Protein AF-A0A511J3J8-F1 (afdb_monomer_lite)

Structure (mmCIF, N/CA/C/O backbone):
data_AF-A0A511J3J8-F1
#
_entry.id   AF-A0A511J3J8-F1
#
loop_
_atom_site.group_PDB
_atom_site.id
_atom_site.type_symbol
_atom_site.label_atom_id
_atom_site.label_alt_id
_atom_site.label_comp_id
_atom_site.label_asym_id
_atom_site.label_entity_id
_atom_site.label_seq_id
_atom_site.pdbx_PDB_ins_code
_atom_site.Cartn_x
_atom_site.Cartn_y
_atom_site.Cartn_z
_atom_site.occupancy
_atom_site.B_iso_or_equiv
_atom_site.auth_seq_id
_atom_site.auth_comp_id
_atom_site.auth_asym_id
_atom_site.auth_atom_id
_atom_site.pdbx_PDB_model_num
ATOM 1 N N . MET A 1 1 ? -18.632 26.679 -17.604 1.00 36.94 1 MET A N 1
ATOM 2 C CA . MET A 1 1 ? -18.569 25.235 -17.296 1.00 36.94 1 MET A CA 1
ATOM 3 C C . MET A 1 1 ? -17.437 25.021 -16.312 1.00 36.94 1 MET A C 1
ATOM 5 O O . MET A 1 1 ? -16.297 25.286 -16.664 1.00 36.94 1 MET A O 1
ATOM 9 N N . ASN A 1 2 ? -17.757 24.653 -15.073 1.00 42.09 2 ASN A N 1
ATOM 10 C CA . ASN A 1 2 ? -16.760 24.385 -14.041 1.00 42.09 2 ASN A CA 1
ATOM 11 C C . ASN A 1 2 ? -16.342 22.914 -14.184 1.00 42.09 2 ASN A C 1
ATOM 13 O O . ASN A 1 2 ? -17.108 22.024 -13.823 1.00 42.09 2 ASN A O 1
ATOM 17 N N . PHE A 1 3 ? -15.180 22.649 -14.784 1.00 51.81 3 PHE A N 1
ATOM 18 C CA . PHE A 1 3 ? -14.612 21.302 -14.815 1.00 51.81 3 PHE A CA 1
ATOM 19 C C . PHE A 1 3 ? -14.067 21.005 -13.420 1.00 51.81 3 PHE A C 1
ATOM 21 O O . PHE A 1 3 ? -12.940 21.375 -13.094 1.00 51.81 3 PHE A O 1
ATOM 28 N N . LEU A 1 4 ? -14.884 20.379 -12.573 1.00 55.59 4 LEU A N 1
ATOM 29 C CA . LEU A 1 4 ? -14.396 19.790 -11.334 1.00 55.59 4 LEU A CA 1
ATOM 30 C C . LEU A 1 4 ? -13.447 18.656 -11.716 1.00 55.59 4 LEU A C 1
ATOM 32 O O . LEU A 1 4 ? -13.857 17.561 -12.098 1.00 55.59 4 LEU A O 1
ATOM 36 N N . ASN A 1 5 ? -12.161 18.977 -11.683 1.00 49.78 5 ASN A N 1
ATOM 37 C CA . ASN A 1 5 ? -11.052 18.094 -11.986 1.00 49.78 5 ASN A CA 1
ATOM 38 C C . ASN A 1 5 ? -10.882 17.117 -10.810 1.00 49.78 5 ASN A C 1
ATOM 40 O O . ASN A 1 5 ? -9.890 17.167 -10.094 1.00 49.78 5 ASN A O 1
ATOM 44 N N . HIS A 1 6 ? -11.860 16.237 -10.577 1.00 54.81 6 HIS A N 1
ATOM 45 C CA . HIS A 1 6 ? -11.695 15.085 -9.690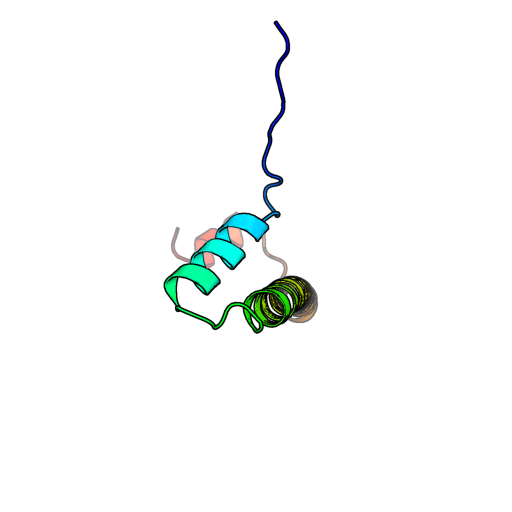 1.00 54.81 6 HIS A CA 1
ATOM 46 C C . HIS A 1 6 ? -10.888 14.017 -10.433 1.00 54.81 6 HIS A C 1
ATOM 48 O O . HIS A 1 6 ? -11.354 12.909 -10.689 1.00 54.81 6 HIS A O 1
ATOM 54 N N . LYS A 1 7 ? -9.671 14.365 -10.857 1.00 56.69 7 LYS A N 1
ATOM 55 C CA . LYS A 1 7 ? -8.689 13.345 -11.192 1.00 56.69 7 LYS A CA 1
ATOM 56 C C . LYS A 1 7 ? -8.299 12.737 -9.857 1.00 56.69 7 LYS A C 1
ATOM 58 O O . LYS A 1 7 ? -7.466 13.311 -9.163 1.00 56.69 7 LYS A O 1
ATOM 63 N N . LYS A 1 8 ? -8.928 11.616 -9.486 1.00 57.31 8 LYS A N 1
ATOM 64 C CA . LYS A 1 8 ? -8.317 10.676 -8.539 1.00 57.31 8 LYS A CA 1
ATOM 65 C C . LYS A 1 8 ? -6.866 10.561 -8.984 1.00 57.31 8 LYS A C 1
ATOM 67 O O . LYS A 1 8 ? -6.617 10.250 -10.155 1.00 57.31 8 LYS A O 1
ATOM 72 N N . GLU A 1 9 ? -5.932 10.968 -8.130 1.00 72.56 9 GLU A N 1
ATOM 73 C CA . GLU A 1 9 ? -4.531 10.872 -8.508 1.00 72.56 9 GLU A CA 1
ATOM 74 C C . GLU A 1 9 ? -4.266 9.410 -8.856 1.00 72.56 9 GLU A C 1
ATOM 76 O O . GLU A 1 9 ? -4.752 8.515 -8.169 1.00 72.56 9 GLU A O 1
ATOM 81 N N . PHE A 1 10 ? -3.534 9.153 -9.941 1.00 70.88 10 PHE A N 1
ATOM 82 C CA . PHE A 1 10 ? -3.258 7.784 -10.393 1.00 70.88 10 PHE A CA 1
ATOM 83 C C . PHE A 1 10 ? -2.675 6.902 -9.268 1.00 70.88 10 PHE A C 1
ATOM 85 O O . PHE A 1 10 ? -2.835 5.687 -9.281 1.00 70.88 10 PHE A O 1
ATOM 92 N N . TYR A 1 11 ? -2.035 7.530 -8.278 1.00 72.75 11 TYR A N 1
ATOM 93 C CA . TYR A 1 11 ? -1.419 6.886 -7.123 1.00 72.75 11 TYR A CA 1
ATOM 94 C C . TYR A 1 11 ? -2.263 6.934 -5.836 1.00 72.75 11 TYR A C 1
ATOM 96 O O . TYR A 1 11 ? -1.779 6.506 -4.785 1.00 72.75 11 TYR A O 1
ATOM 104 N N . ASP A 1 12 ? -3.492 7.458 -5.876 1.00 84.75 12 ASP A N 1
ATOM 105 C CA . ASP A 1 12 ? -4.398 7.439 -4.729 1.00 84.75 12 ASP A CA 1
ATOM 106 C C . ASP A 1 12 ? -5.284 6.190 -4.749 1.00 84.75 12 ASP A C 1
ATOM 108 O O . ASP A 1 12 ? -6.276 6.098 -5.475 1.00 84.75 12 ASP A O 1
ATOM 112 N N . PHE A 1 13 ? -4.910 5.228 -3.911 1.00 90.75 13 PHE A N 1
ATOM 113 C CA . PHE A 1 13 ? -5.634 3.976 -3.680 1.00 90.75 13 PHE A CA 1
ATOM 114 C C . PHE A 1 13 ? -6.388 3.986 -2.346 1.00 90.75 13 PHE A C 1
ATOM 116 O O . PHE A 1 13 ? -6.706 2.933 -1.805 1.00 90.75 13 PHE A O 1
ATOM 123 N N . SER A 1 14 ? -6.639 5.161 -1.756 1.00 92.56 14 SER A N 1
ATOM 124 C CA . SER A 1 14 ? -7.263 5.241 -0.429 1.00 92.56 14 SER A CA 1
ATOM 125 C C . SER A 1 14 ? -8.665 4.612 -0.407 1.00 92.56 14 SER A C 1
ATOM 127 O O . SER A 1 14 ? -8.981 3.878 0.525 1.00 92.56 14 SER A O 1
ATOM 129 N N . GLU A 1 15 ? -9.489 4.846 -1.430 1.00 93.31 15 GLU A N 1
ATOM 130 C CA . GLU A 1 15 ? -10.827 4.238 -1.527 1.00 93.31 15 GLU A CA 1
ATOM 131 C C . GLU A 1 15 ? -10.765 2.723 -1.741 1.00 93.31 15 GLU A C 1
ATOM 133 O O . GLU A 1 15 ? -11.541 1.990 -1.132 1.00 93.31 15 GLU A O 1
ATOM 138 N N . ASP A 1 16 ? -9.811 2.257 -2.548 1.00 94.25 16 ASP A N 1
ATOM 139 C CA . ASP A 1 16 ? -9.615 0.834 -2.833 1.00 94.25 16 ASP A CA 1
ATOM 140 C C . ASP A 1 16 ? -9.182 0.094 -1.557 1.00 94.25 16 ASP A C 1
ATOM 142 O O . ASP A 1 16 ? -9.828 -0.860 -1.135 1.00 94.25 16 ASP A O 1
ATOM 146 N N . ILE A 1 17 ? -8.174 0.625 -0.851 1.00 94.50 17 ILE A N 1
ATOM 147 C CA . ILE A 1 17 ? -7.695 0.080 0.429 1.00 94.50 17 ILE A CA 1
ATOM 148 C C . ILE A 1 17 ? -8.826 0.026 1.461 1.00 94.50 17 ILE A C 1
ATOM 150 O O . ILE A 1 17 ? -8.942 -0.949 2.201 1.00 94.50 17 ILE A O 1
ATOM 154 N N . LEU A 1 18 ? -9.635 1.085 1.554 1.00 95.31 18 LEU A N 1
ATOM 155 C CA . LEU A 1 18 ? -10.732 1.131 2.515 1.00 95.31 18 LEU A CA 1
ATOM 156 C C . LEU A 1 18 ? -11.845 0.140 2.149 1.00 95.31 18 LEU A C 1
ATOM 158 O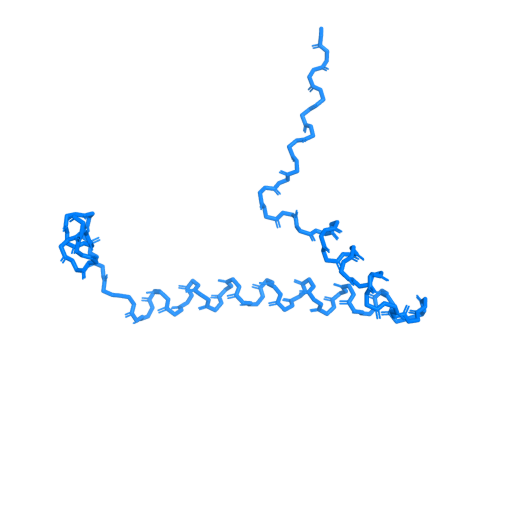 O . LEU A 1 18 ? -12.394 -0.503 3.041 1.00 95.31 18 LEU A O 1
ATOM 162 N N . SER A 1 19 ? -12.148 -0.005 0.858 1.00 96.12 19 SER A N 1
ATOM 163 C CA . SER A 1 19 ? -13.141 -0.962 0.362 1.00 96.12 19 SER A CA 1
ATOM 164 C C . SER A 1 19 ? -12.734 -2.400 0.679 1.00 96.12 19 SER A C 1
ATOM 166 O O . SER A 1 19 ? -13.564 -3.162 1.171 1.00 96.12 19 SER A O 1
ATOM 168 N N . ASP A 1 20 ? -11.456 -2.739 0.496 1.00 96.44 20 ASP A N 1
ATOM 169 C CA . ASP A 1 20 ? -10.917 -4.061 0.832 1.00 96.44 20 ASP A CA 1
ATOM 170 C C . ASP A 1 20 ? -11.040 -4.353 2.334 1.00 96.44 20 ASP A C 1
ATOM 172 O O . ASP A 1 20 ? -11.550 -5.398 2.729 1.00 96.44 20 ASP A O 1
ATOM 176 N N . ILE A 1 21 ? -10.653 -3.400 3.191 1.00 97.06 21 ILE A N 1
ATOM 177 C CA . ILE A 1 21 ? -10.749 -3.555 4.654 1.00 97.06 21 ILE A CA 1
ATOM 178 C C . ILE A 1 21 ? -12.204 -3.771 5.093 1.00 97.06 21 ILE A C 1
ATOM 180 O O . ILE A 1 21 ? -12.473 -4.609 5.953 1.00 97.06 21 ILE A O 1
ATOM 184 N N . ILE A 1 22 ? -13.150 -3.030 4.509 1.00 95.62 22 ILE A N 1
ATOM 185 C CA . ILE A 1 22 ? -14.577 -3.194 4.814 1.00 95.62 22 ILE A CA 1
ATOM 186 C C . ILE A 1 22 ? -15.074 -4.567 4.343 1.00 95.62 22 ILE A C 1
ATOM 188 O O . ILE A 1 22 ? -15.798 -5.232 5.083 1.00 95.62 22 ILE A O 1
ATOM 192 N N . ALA A 1 23 ? -14.683 -5.006 3.143 1.00 96.94 23 ALA A N 1
ATOM 193 C CA . ALA A 1 23 ? -15.080 -6.301 2.589 1.00 96.94 23 ALA A CA 1
ATOM 194 C C . ALA A 1 23 ? -14.524 -7.489 3.393 1.00 96.94 23 ALA A C 1
ATOM 196 O O . ALA A 1 23 ? -15.187 -8.518 3.506 1.00 96.94 23 ALA A O 1
ATOM 197 N N . GLU A 1 24 ? -13.335 -7.338 3.978 1.00 95.88 24 GLU A N 1
ATOM 198 C CA . GLU A 1 24 ? -12.704 -8.335 4.849 1.00 95.88 24 GLU A CA 1
ATOM 199 C C . GLU A 1 24 ? -13.330 -8.401 6.253 1.00 95.88 24 GLU A C 1
ATOM 201 O O . GLU A 1 24 ? -13.105 -9.370 6.976 1.00 95.88 24 GLU A O 1
ATOM 206 N N . GLY A 1 25 ? -14.158 -7.418 6.626 1.00 95.81 25 GLY A N 1
ATOM 207 C CA . GLY A 1 25 ? -14.952 -7.457 7.855 1.00 95.81 25 GLY A CA 1
ATOM 208 C C . GLY A 1 25 ? -14.172 -7.141 9.132 1.00 95.81 25 GLY A C 1
ATOM 209 O O . GLY A 1 25 ? -14.526 -7.658 10.189 1.00 95.81 25 GLY A O 1
ATOM 210 N N . TYR A 1 26 ? -13.129 -6.308 9.048 1.00 95.06 26 TYR A N 1
ATOM 211 C CA . TYR A 1 26 ? -12.396 -5.842 10.231 1.00 95.06 26 TYR A CA 1
ATOM 212 C C . TYR A 1 26 ? -13.300 -5.103 11.219 1.00 95.06 26 TYR A C 1
ATOM 214 O O . TYR A 1 26 ? -14.203 -4.353 10.828 1.00 95.06 26 TYR A O 1
ATOM 222 N N . ASP A 1 27 ? -12.991 -5.249 12.506 1.00 94.31 27 ASP A N 1
ATOM 223 C CA . ASP A 1 27 ? -13.679 -4.510 13.554 1.00 94.31 27 ASP A CA 1
ATOM 224 C C . ASP A 1 27 ? -13.483 -3.005 13.378 1.00 94.31 27 ASP A C 1
ATOM 226 O O . ASP A 1 27 ? -12.425 -2.522 12.967 1.00 94.31 27 ASP A O 1
ATOM 230 N N . LYS A 1 28 ? -14.511 -2.230 13.739 1.00 91.25 28 LYS A N 1
ATOM 231 C CA . LYS A 1 28 ? -14.528 -0.770 13.562 1.00 91.25 28 LYS A CA 1
ATOM 232 C C . LYS A 1 28 ? -13.292 -0.084 14.153 1.00 91.25 28 LYS A C 1
ATOM 234 O O . LYS A 1 28 ? -12.785 0.876 13.569 1.00 91.25 28 LYS A O 1
ATOM 239 N N . ASP A 1 29 ? -12.817 -0.587 15.287 1.00 93.88 29 ASP A N 1
ATOM 240 C CA . ASP A 1 29 ? -11.672 -0.035 16.010 1.00 93.88 29 ASP A CA 1
ATOM 241 C C . ASP A 1 29 ? -10.329 -0.401 15.342 1.00 93.88 29 ASP A C 1
ATOM 243 O O . ASP A 1 29 ? -9.328 0.293 15.529 1.00 93.88 29 ASP A O 1
ATOM 247 N N . GLU A 1 30 ? -10.318 -1.432 14.493 1.00 95.25 30 GLU A N 1
ATOM 248 C CA . GLU A 1 30 ? -9.153 -1.900 13.736 1.00 95.25 30 GLU A CA 1
ATOM 249 C C . GLU A 1 30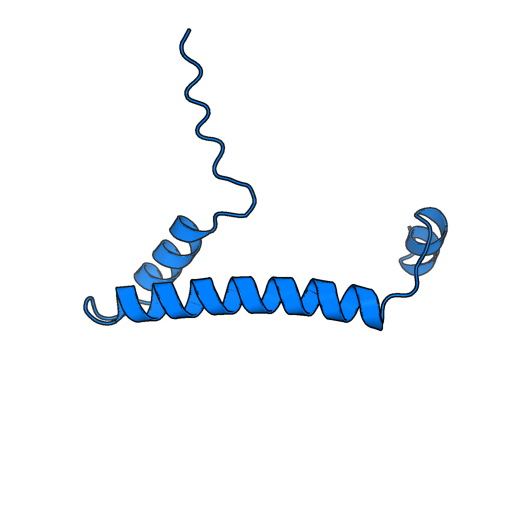 ? -9.056 -1.274 12.339 1.00 95.25 30 GLU A C 1
ATOM 251 O O . GLU A 1 30 ? -7.952 -1.133 11.810 1.00 95.25 30 GLU A O 1
ATOM 256 N N . ILE A 1 31 ? -10.173 -0.812 11.757 1.00 95.56 31 ILE A N 1
ATOM 257 C CA . ILE A 1 31 ? -10.219 -0.238 10.396 1.00 95.56 31 ILE A CA 1
ATOM 258 C C . ILE A 1 31 ? -9.157 0.850 10.202 1.00 95.56 31 ILE A C 1
ATOM 260 O O . ILE A 1 31 ? -8.437 0.860 9.203 1.00 95.56 31 ILE A O 1
ATOM 264 N N . LEU A 1 32 ? -9.029 1.779 11.155 1.00 95.31 32 LEU A N 1
ATOM 265 C CA . LEU A 1 32 ? -8.071 2.880 11.032 1.00 95.31 32 LEU A CA 1
ATOM 266 C C . LEU A 1 32 ? -6.615 2.398 11.119 1.00 95.31 32 LEU A C 1
ATOM 268 O O . LEU A 1 32 ? -5.734 2.977 10.475 1.00 95.31 32 LEU A O 1
ATOM 272 N N . VAL A 1 33 ? -6.357 1.369 11.926 1.00 96.62 33 VAL A N 1
ATOM 273 C CA . VAL A 1 33 ? -5.029 0.762 12.074 1.00 96.62 33 VAL A CA 1
ATOM 274 C C . VAL A 1 33 ? -4.644 0.066 10.773 1.00 96.62 33 VAL A C 1
ATOM 276 O O . VAL A 1 33 ? -3.585 0.358 10.213 1.00 96.62 33 VAL A O 1
ATOM 279 N N . GLU A 1 34 ? -5.538 -0.755 10.230 1.00 97.19 34 GLU A N 1
ATOM 280 C CA . GLU A 1 34 ? -5.301 -1.476 8.982 1.00 97.19 34 GLU A CA 1
ATOM 281 C C . GLU A 1 34 ? -5.166 -0.552 7.783 1.00 97.19 34 GLU A C 1
ATOM 283 O O . GLU A 1 34 ? -4.259 -0.721 6.964 1.00 97.19 34 GLU A O 1
ATOM 288 N N . PHE A 1 35 ? -5.976 0.503 7.724 1.00 96.25 35 PHE A N 1
ATOM 289 C CA . PHE A 1 35 ? -5.866 1.508 6.678 1.00 96.25 35 PHE A CA 1
ATOM 290 C C . PHE A 1 35 ? -4.472 2.149 6.663 1.00 96.25 35 PHE A C 1
ATOM 292 O O . PHE A 1 35 ? -3.816 2.217 5.618 1.00 96.25 35 PHE A O 1
ATOM 299 N N . LYS A 1 36 ? -3.966 2.569 7.832 1.00 95.06 36 LYS A N 1
ATOM 300 C CA . LYS A 1 36 ? -2.615 3.141 7.961 1.00 95.06 36 LYS A CA 1
ATOM 301 C C . LYS A 1 36 ? -1.531 2.122 7.611 1.00 95.06 36 LYS A C 1
ATOM 303 O O . LYS A 1 36 ? -0.579 2.469 6.905 1.00 95.06 36 LYS A O 1
ATOM 308 N N . ASN A 1 37 ? -1.681 0.878 8.063 1.00 96.00 37 ASN A N 1
ATOM 309 C CA . ASN A 1 37 ? -0.735 -0.203 7.798 1.00 96.00 37 ASN A CA 1
ATOM 310 C C . ASN A 1 37 ? -0.615 -0.490 6.299 1.00 96.00 37 ASN A C 1
ATOM 312 O O . ASN A 1 37 ? 0.495 -0.498 5.761 1.00 96.00 37 ASN A O 1
ATOM 316 N N . ARG A 1 38 ? -1.741 -0.688 5.607 1.00 95.00 38 ARG A N 1
ATOM 317 C CA . ARG A 1 38 ? -1.775 -0.998 4.171 1.00 95.00 38 ARG A CA 1
ATOM 318 C C . ARG A 1 38 ? -1.280 0.172 3.331 1.00 95.00 38 ARG A C 1
ATOM 320 O O . ARG A 1 38 ? -0.432 -0.028 2.463 1.00 95.00 38 ARG A O 1
ATOM 327 N N . LYS A 1 39 ? -1.694 1.402 3.660 1.00 93.38 39 LYS A N 1
ATOM 328 C CA . LYS A 1 39 ? -1.202 2.613 2.986 1.00 93.38 39 LYS A CA 1
ATOM 329 C C . LYS A 1 39 ? 0.318 2.758 3.115 1.00 93.38 39 LYS A C 1
ATOM 331 O O . LYS A 1 39 ? 1.006 2.990 2.124 1.00 93.38 39 LYS A O 1
ATOM 336 N N . SER A 1 40 ? 0.867 2.547 4.312 1.00 91.75 40 SER A N 1
ATOM 337 C CA . SER A 1 40 ? 2.317 2.589 4.546 1.00 91.75 40 SER A CA 1
ATOM 338 C C . SER A 1 40 ? 3.068 1.489 3.785 1.00 91.75 40 SER A C 1
ATOM 340 O O . SER A 1 40 ? 4.039 1.778 3.080 1.00 91.75 40 SER A O 1
ATOM 342 N N . LYS A 1 41 ? 2.591 0.237 3.862 1.00 91.81 41 LYS A N 1
ATOM 343 C CA . LYS A 1 41 ? 3.178 -0.908 3.145 1.00 91.81 41 LYS A CA 1
ATOM 344 C C . LYS A 1 41 ? 3.198 -0.679 1.637 1.00 91.81 41 LYS A C 1
ATOM 346 O O . LYS A 1 41 ? 4.223 -0.924 1.016 1.00 91.81 41 LYS A O 1
ATOM 351 N N . MET A 1 42 ? 2.125 -0.138 1.063 1.00 88.44 42 MET A N 1
ATOM 352 C CA . MET A 1 42 ? 2.055 0.188 -0.362 1.00 88.44 42 MET A CA 1
ATOM 353 C C . MET A 1 42 ? 3.151 1.183 -0.775 1.00 88.44 42 MET A C 1
ATOM 355 O O . MET A 1 42 ? 3.879 0.941 -1.737 1.00 88.44 42 MET A O 1
ATOM 359 N N . HIS A 1 43 ? 3.345 2.266 -0.014 1.00 85.31 43 HIS A N 1
ATOM 360 C CA . HIS A 1 43 ? 4.428 3.220 -0.279 1.00 85.31 43 HIS A CA 1
ATOM 361 C C . HIS A 1 43 ? 5.823 2.588 -0.161 1.00 85.31 43 HIS A C 1
ATOM 363 O O . HIS A 1 43 ? 6.721 2.928 -0.932 1.00 85.31 43 HIS A O 1
ATOM 369 N N . VAL A 1 44 ? 6.023 1.684 0.802 1.00 87.50 44 VAL A N 1
ATOM 370 C CA . VAL A 1 44 ? 7.280 0.932 0.943 1.00 87.50 44 VAL A CA 1
ATOM 371 C C . VAL A 1 44 ? 7.500 0.021 -0.264 1.00 87.50 44 VAL A C 1
ATOM 373 O O . VAL A 1 44 ? 8.583 0.059 -0.842 1.00 87.50 44 VAL A O 1
ATOM 376 N N . SER A 1 45 ? 6.486 -0.734 -0.689 1.00 88.00 45 SER A N 1
ATOM 377 C CA . SER A 1 45 ? 6.569 -1.628 -1.847 1.00 88.00 45 SER A CA 1
ATOM 378 C C . SER A 1 45 ? 6.936 -0.877 -3.124 1.00 88.00 45 SER A C 1
ATOM 380 O O . SER A 1 45 ? 7.849 -1.302 -3.825 1.00 88.00 45 SER A O 1
ATOM 382 N N . PHE A 1 46 ? 6.320 0.281 -3.392 1.00 87.00 46 PHE A N 1
ATOM 383 C CA . PHE A 1 46 ? 6.700 1.105 -4.544 1.00 87.00 46 PHE A CA 1
ATOM 384 C C . PHE A 1 46 ? 8.160 1.565 -4.476 1.00 87.00 46 PHE A C 1
ATOM 386 O O . PHE A 1 46 ? 8.876 1.475 -5.472 1.00 87.00 46 PHE A O 1
ATOM 393 N N . ARG A 1 47 ? 8.641 2.005 -3.304 1.00 86.38 47 ARG A N 1
ATOM 394 C CA . ARG A 1 47 ? 10.059 2.365 -3.134 1.00 86.38 47 ARG A CA 1
ATOM 395 C C . ARG A 1 47 ? 10.990 1.175 -3.354 1.00 86.38 47 ARG A C 1
ATOM 397 O O . ARG A 1 47 ? 12.047 1.357 -3.951 1.00 86.38 47 ARG A O 1
ATOM 404 N N . ASN A 1 48 ? 10.608 -0.014 -2.894 1.00 88.88 48 ASN A N 1
ATOM 405 C CA . ASN A 1 48 ? 11.398 -1.227 -3.083 1.00 88.88 48 ASN A CA 1
ATOM 406 C C . ASN A 1 48 ? 11.465 -1.618 -4.561 1.00 88.88 48 ASN A C 1
ATOM 408 O O . ASN A 1 48 ? 12.557 -1.857 -5.048 1.00 88.88 48 ASN A O 1
ATOM 412 N N . ILE A 1 49 ? 10.348 -1.566 -5.296 1.00 87.25 49 ILE A N 1
ATOM 413 C CA . ILE A 1 49 ? 10.329 -1.820 -6.748 1.00 87.25 49 ILE A CA 1
ATOM 414 C C . ILE A 1 49 ? 11.267 -0.856 -7.481 1.00 87.25 49 ILE A C 1
ATOM 416 O O . ILE A 1 49 ? 12.066 -1.281 -8.314 1.00 87.25 49 ILE A O 1
ATOM 420 N N . VAL A 1 50 ? 11.200 0.441 -7.159 1.00 84.56 50 VAL A N 1
ATOM 421 C CA . VAL A 1 50 ? 12.091 1.449 -7.755 1.00 84.56 50 VAL A CA 1
ATOM 422 C C . VAL A 1 50 ? 13.548 1.132 -7.431 1.00 84.56 50 VAL A C 1
ATOM 424 O O . VAL A 1 50 ? 14.387 1.133 -8.328 1.00 84.56 50 VAL A O 1
ATOM 427 N N . LYS A 1 51 ? 13.853 0.829 -6.167 1.00 87.31 51 LYS A N 1
ATOM 428 C CA . LYS A 1 51 ? 15.209 0.493 -5.730 1.00 87.31 51 LYS A CA 1
ATOM 429 C C . LYS A 1 51 ? 15.733 -0.757 -6.436 1.00 87.31 51 LYS A C 1
ATOM 431 O O . LYS A 1 51 ? 16.819 -0.694 -6.997 1.00 87.31 51 LYS A O 1
ATOM 436 N N . ASP A 1 52 ? 14.957 -1.835 -6.455 1.00 86.25 52 ASP A N 1
ATOM 437 C CA . ASP A 1 52 ? 15.331 -3.107 -7.071 1.00 86.25 52 ASP A CA 1
ATOM 438 C C . ASP A 1 52 ? 15.527 -2.961 -8.579 1.00 86.25 52 ASP A C 1
ATOM 440 O O . ASP A 1 52 ? 16.463 -3.530 -9.135 1.00 86.25 52 ASP A O 1
ATOM 444 N N . THR A 1 53 ? 14.697 -2.151 -9.239 1.00 84.00 53 THR A N 1
ATOM 445 C CA . THR A 1 53 ? 14.873 -1.813 -10.656 1.00 84.00 53 THR A CA 1
ATOM 446 C C . THR A 1 53 ? 16.182 -1.050 -10.855 1.00 84.00 53 THR A C 1
ATOM 448 O O . THR A 1 53 ? 16.990 -1.428 -11.694 1.00 84.00 53 THR A O 1
ATOM 451 N N . LEU A 1 54 ? 16.462 -0.021 -10.055 1.00 81.44 54 LEU A N 1
ATOM 452 C CA . LEU A 1 54 ? 17.713 0.734 -10.174 1.00 81.44 54 LEU A CA 1
ATOM 453 C C . LEU A 1 54 ? 18.962 -0.115 -9.894 1.00 81.44 54 LEU A C 1
ATOM 455 O O . LEU A 1 54 ? 20.007 0.149 -10.482 1.00 81.44 54 LEU A O 1
ATOM 459 N N . THR A 1 55 ? 18.881 -1.106 -9.002 1.00 83.25 55 THR A N 1
ATOM 460 C CA . THR A 1 55 ? 20.035 -1.941 -8.635 1.00 83.25 55 THR A CA 1
ATOM 461 C C . THR A 1 55 ? 20.224 -3.155 -9.533 1.00 83.25 55 THR A C 1
ATOM 463 O O . THR A 1 55 ? 21.361 -3.546 -9.774 1.00 83.25 55 THR A O 1
ATOM 466 N N . ASN A 1 56 ? 19.133 -3.770 -9.993 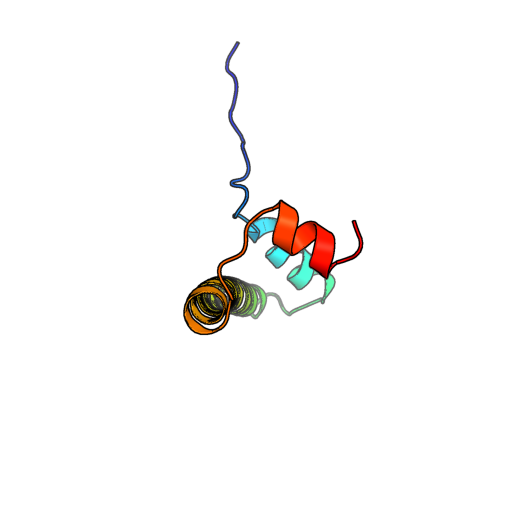1.00 82.12 56 ASN A N 1
ATOM 467 C CA . ASN A 1 56 ? 19.167 -5.084 -10.636 1.00 82.12 56 ASN A CA 1
ATOM 468 C C . ASN A 1 56 ? 18.623 -5.082 -12.068 1.00 82.12 56 ASN A C 1
ATOM 470 O O . ASN A 1 56 ? 18.785 -6.086 -12.760 1.00 82.12 56 ASN A O 1
ATOM 474 N N . SER A 1 57 ? 17.972 -4.008 -12.534 1.00 77.69 57 SER A N 1
ATOM 475 C CA . SER A 1 57 ? 17.516 -3.971 -13.925 1.00 77.69 57 SER A CA 1
ATOM 476 C C . SER A 1 57 ? 18.685 -3.722 -14.866 1.00 77.69 57 SER A C 1
ATOM 478 O O . SER A 1 57 ? 19.527 -2.844 -14.659 1.00 77.69 57 SER A O 1
ATOM 480 N N . LYS A 1 58 ? 18.718 -4.502 -15.943 1.00 78.56 58 LYS A N 1
ATOM 481 C CA . LYS A 1 58 ? 19.526 -4.177 -17.106 1.00 78.56 58 LYS A CA 1
ATOM 482 C 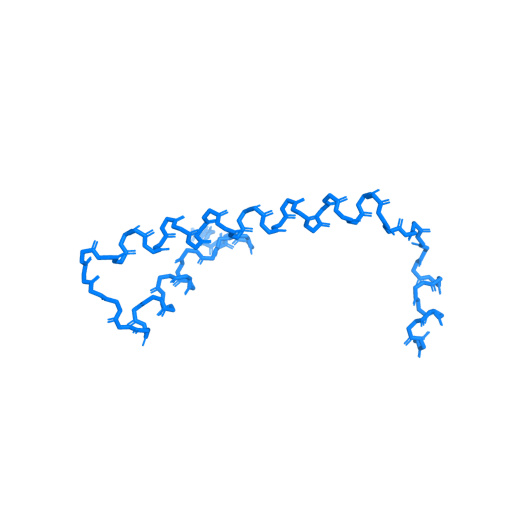C . LYS A 1 58 ? 18.805 -3.055 -17.847 1.00 78.56 58 LYS A C 1
ATOM 484 O O . LYS A 1 58 ? 17.680 -3.248 -18.301 1.00 78.56 58 LYS A O 1
ATOM 489 N N . ALA A 1 59 ? 19.445 -1.893 -17.968 1.00 79.75 59 ALA A N 1
ATOM 490 C CA . ALA A 1 59 ? 18.960 -0.862 -18.876 1.00 79.75 59 ALA A CA 1
ATOM 491 C C . ALA A 1 59 ? 18.886 -1.463 -20.285 1.00 79.75 59 ALA A C 1
ATOM 493 O O . ALA A 1 59 ? 19.884 -1.990 -20.780 1.00 79.75 59 ALA A O 1
ATOM 494 N N . MET A 1 60 ? 17.701 -1.420 -20.884 1.00 82.19 60 MET A N 1
ATOM 495 C CA . MET A 1 60 ? 17.444 -1.982 -22.203 1.00 82.19 60 MET A CA 1
ATOM 496 C C . MET A 1 60 ? 16.549 -1.049 -23.014 1.00 82.19 60 MET A C 1
ATOM 498 O O . MET A 1 60 ? 15.732 -0.311 -22.453 1.00 82.19 60 MET A O 1
ATOM 502 N N . THR A 1 61 ? 16.715 -1.055 -24.331 1.00 89.69 61 THR A N 1
ATOM 503 C CA . THR A 1 61 ? 15.837 -0.325 -25.246 1.00 89.69 61 THR A CA 1
ATOM 504 C C . THR A 1 61 ? 14.504 -1.046 -25.416 1.00 89.69 61 THR A C 1
ATOM 506 O O . THR A 1 61 ? 14.314 -2.189 -24.996 1.00 89.69 61 THR A O 1
ATOM 509 N N . LYS A 1 62 ? 13.548 -0.372 -26.060 1.00 86.25 62 LYS A N 1
ATOM 510 C CA . LYS A 1 62 ? 12.248 -0.967 -26.375 1.00 86.25 62 LYS A CA 1
ATOM 511 C C . LYS A 1 62 ? 12.396 -2.189 -27.289 1.00 86.25 62 LYS A C 1
ATOM 513 O O . LYS A 1 62 ? 11.678 -3.165 -27.111 1.00 86.25 62 LYS A O 1
ATOM 518 N N . GLU A 1 63 ? 13.314 -2.123 -28.249 1.00 93.12 63 GLU A N 1
ATOM 519 C CA . GLU A 1 63 ? 13.618 -3.201 -29.192 1.00 93.12 63 GLU A CA 1
ATOM 520 C C . GLU A 1 63 ? 14.263 -4.393 -28.478 1.00 93.12 63 GLU A C 1
ATOM 522 O O . GLU A 1 63 ? 13.898 -5.535 -28.744 1.00 93.12 63 GLU A O 1
ATOM 527 N N . GLU A 1 64 ? 15.173 -4.130 -27.534 1.00 91.62 64 GLU A N 1
ATOM 528 C CA . GLU A 1 64 ? 15.790 -5.169 -26.703 1.00 91.62 64 GLU A CA 1
ATOM 529 C C . GLU A 1 64 ? 14.757 -5.862 -25.806 1.00 91.62 64 GLU A C 1
ATOM 531 O O . GLU A 1 64 ? 14.744 -7.089 -25.736 1.00 91.62 64 GLU A O 1
ATOM 536 N N . LEU A 1 65 ? 13.846 -5.098 -25.190 1.00 88.94 65 LEU A N 1
ATOM 537 C CA . LEU A 1 65 ? 12.760 -5.659 -24.386 1.00 88.94 65 LEU A CA 1
ATOM 538 C C . LEU A 1 65 ? 11.810 -6.511 -25.234 1.00 88.94 65 LEU A C 1
ATOM 540 O O . LEU A 1 65 ? 11.452 -7.605 -24.815 1.00 88.94 65 LEU A O 1
ATOM 544 N N . ALA A 1 66 ? 11.405 -6.024 -26.413 1.00 91.44 66 ALA A N 1
ATOM 545 C CA . ALA A 1 66 ? 10.513 -6.751 -27.317 1.00 91.44 66 ALA A CA 1
ATOM 546 C C . ALA A 1 66 ? 11.121 -8.099 -27.734 1.00 91.44 66 ALA A C 1
ATOM 548 O O . ALA A 1 66 ? 10.478 -9.138 -27.584 1.00 91.44 66 ALA A O 1
ATOM 549 N N . ALA A 1 67 ? 12.401 -8.095 -28.118 1.00 92.19 67 ALA A N 1
ATOM 550 C CA . ALA A 1 67 ? 13.133 -9.314 -28.440 1.00 92.19 67 ALA A CA 1
ATOM 551 C C . ALA A 1 67 ? 13.227 -10.287 -27.248 1.00 92.19 67 ALA A C 1
ATOM 553 O O . ALA A 1 67 ? 13.120 -11.497 -27.443 1.00 92.19 67 ALA A O 1
ATOM 554 N N . GLU A 1 68 ? 13.401 -9.784 -26.020 1.00 90.31 68 GLU A N 1
ATOM 555 C CA . GLU A 1 68 ? 13.484 -10.605 -24.803 1.00 90.31 68 GLU A CA 1
ATOM 556 C C . GLU A 1 68 ? 12.145 -11.269 -24.437 1.00 90.31 68 GLU A C 1
ATOM 558 O O . GLU A 1 68 ? 12.130 -12.427 -24.020 1.00 90.31 68 GLU A O 1
ATOM 563 N N . ILE A 1 69 ? 11.017 -10.574 -24.631 1.00 91.12 69 ILE A N 1
ATOM 564 C CA . ILE A 1 69 ? 9.674 -11.091 -24.302 1.00 91.12 69 ILE A CA 1
ATOM 565 C C . ILE A 1 69 ? 8.947 -11.750 -25.486 1.00 91.12 69 ILE A C 1
ATOM 567 O O . ILE A 1 69 ? 7.807 -12.188 -25.332 1.00 91.12 69 ILE A O 1
ATOM 571 N N . GLY A 1 70 ? 9.593 -11.845 -26.652 1.00 87.75 70 GLY A N 1
ATOM 572 C CA . GLY A 1 70 ? 9.049 -12.499 -27.845 1.00 87.75 70 GLY A CA 1
ATOM 573 C C . GLY A 1 70 ? 7.960 -11.704 -28.575 1.00 87.75 70 GLY A C 1
ATOM 574 O O . GLY A 1 70 ? 7.061 -12.320 -29.151 1.00 87.75 70 GLY A O 1
ATOM 575 N N . LEU A 1 71 ? 8.026 -10.366 -28.528 1.00 75.06 71 LEU A N 1
ATOM 576 C CA . LEU A 1 71 ? 7.163 -9.435 -29.272 1.00 75.06 71 LEU A CA 1
ATOM 577 C C . LEU A 1 71 ? 7.852 -8.846 -30.507 1.00 75.06 71 LEU A C 1
ATOM 579 O O . LEU A 1 71 ? 9.079 -8.610 -30.459 1.00 75.06 71 LEU A O 1
#

Radius of gyration: 18.7 Å; chains: 1; bounding box: 39×38×45 Å

Secondary structure (DSSP, 8-state):
---------TT--HHHHHHHHHHHT--HHHHHHHHHHH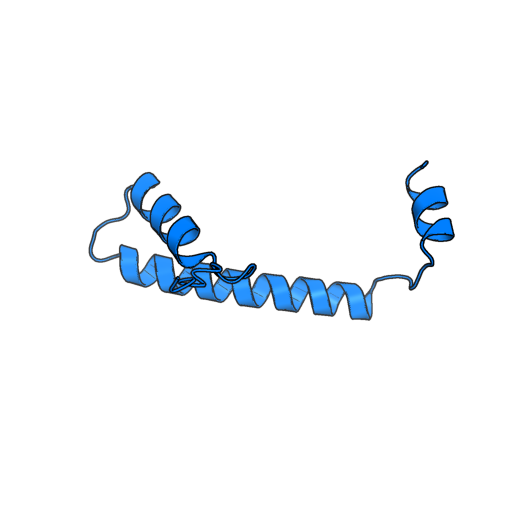HHHHHHHHHHHHHHHHHHPPP--HHHHHHHHT-

pLDDT: mean 85.04, std 13.95, range [36.94, 97.19]

Organism: NCBI:txid112904

Sequence (71 aa):
MNFLNHKKEFYDFSEDILSDIIAEGYDKDEILVEFKNRKSKMHVSFRNIVKDTLTNSKAMTKEELAAEIGL

Foldseek 3Di:
DDPPPPPCDPPDCLVVQLVVLVVVPDDPVCSVVSSVVVVVVVVVVVVVVVVCCVVPNDDDDPVRVCVVVVD